Protein AF-A0AAV9NR42-F1 (afdb_monomer)

Mean predicted aligned error: 20.94 Å

Organism: NCBI:txid1690606

Foldseek 3Di:
DDDDDPPPDDPPDPPPPPPVPPPPPPDPPPPPPPPPPPPPPCVVVVVVVVVVVVVVVVCVVPPPDDDPVVVVVVVVCCVVPNCPPPDDDPVPDPDPDPVSVCVVVVD

pLDDT: mean 70.02, std 12.16, range [45.97, 93.12]

Radius of gyration: 51.09 Å; Cα contacts (8 Å, |Δi|>4): 9; chains: 1; bounding box: 81×101×123 Å

Secondary structure (DSSP, 8-state):
------------------------------------------HHHHHHHHHHHHHHHHHHHH--PPPHHHHHHHHHHHHHH-STTS---GGG-S--SHHHHHHHHT-

Structure (mmCIF, N/CA/C/O backbone):
data_AF-A0AAV9NR42-F1
#
_entry.id   AF-A0AAV9NR42-F1
#
loop_
_atom_site.group_PDB
_atom_site.id
_atom_site.type_symbol
_atom_site.label_atom_id
_atom_site.label_alt_id
_atom_site.label_comp_id
_atom_site.label_asym_id
_atom_site.label_entity_id
_atom_site.label_seq_id
_atom_site.pdbx_PDB_ins_code
_atom_site.Cartn_x
_atom_site.Cartn_y
_atom_site.Cartn_z
_atom_site.occupancy
_atom_site.B_iso_or_equiv
_atom_site.auth_seq_id
_atom_site.auth_comp_id
_atom_site.auth_asym_id
_atom_site.auth_atom_id
_atom_site.pdbx_PDB_model_num
ATOM 1 N N . MET A 1 1 ? 57.511 82.900 -83.033 1.00 45.97 1 MET A N 1
ATOM 2 C CA . MET A 1 1 ? 58.010 81.548 -82.711 1.00 45.97 1 MET A CA 1
ATOM 3 C C . MET A 1 1 ? 57.316 81.072 -81.444 1.00 45.97 1 MET A C 1
ATOM 5 O O . MET A 1 1 ? 57.330 81.786 -80.457 1.00 45.97 1 MET A O 1
ATOM 9 N N . GLN A 1 2 ? 56.615 79.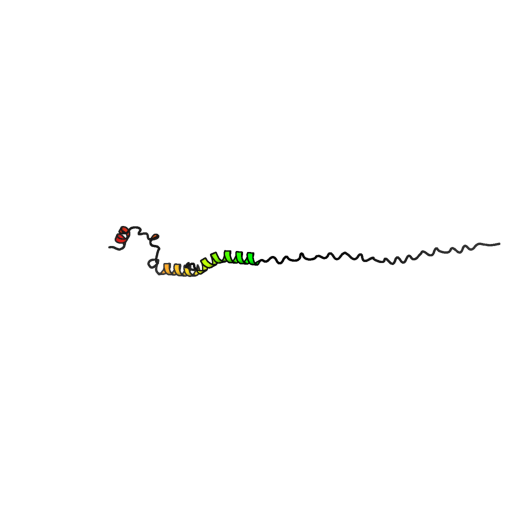947 -81.585 1.00 51.38 2 GLN A N 1
ATOM 10 C CA . GLN A 1 2 ? 55.898 79.097 -80.623 1.00 51.38 2 GLN A CA 1
ATOM 11 C C . GLN A 1 2 ? 55.868 79.533 -79.141 1.00 51.3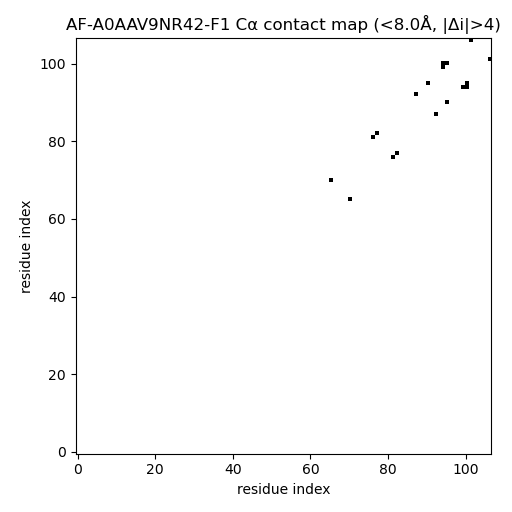8 2 GLN A C 1
ATOM 13 O O . GLN A 1 2 ? 56.856 79.389 -78.429 1.00 51.38 2 GLN A O 1
ATOM 18 N N . SER A 1 3 ? 54.694 79.960 -78.659 1.00 51.66 3 SER A N 1
ATOM 19 C CA . SER A 1 3 ? 54.366 79.989 -77.230 1.00 51.66 3 SER A CA 1
ATOM 20 C C . SER A 1 3 ? 53.394 78.855 -76.897 1.00 51.66 3 SER A C 1
ATOM 22 O O . SER A 1 3 ? 52.357 78.641 -77.524 1.00 51.66 3 SER A O 1
ATOM 24 N N . THR A 1 4 ? 53.824 78.064 -75.930 1.00 58.16 4 THR A N 1
ATOM 25 C CA . THR A 1 4 ? 53.315 76.766 -75.511 1.00 58.16 4 THR A CA 1
ATOM 26 C C . THR A 1 4 ? 52.153 76.927 -74.534 1.00 58.16 4 THR A C 1
ATOM 28 O O . THR A 1 4 ? 52.349 77.164 -73.344 1.00 58.16 4 THR A O 1
ATOM 31 N N . LEU A 1 5 ? 50.916 76.748 -75.003 1.00 61.56 5 LEU A N 1
ATOM 32 C CA . LEU A 1 5 ? 49.777 76.572 -74.100 1.00 61.56 5 LEU A CA 1
ATOM 33 C C . LEU A 1 5 ? 49.692 75.108 -73.662 1.00 61.56 5 LEU A C 1
ATOM 35 O O . LEU A 1 5 ? 49.154 74.242 -74.351 1.00 61.56 5 LEU A O 1
ATOM 39 N N . TYR A 1 6 ? 50.253 74.856 -72.481 1.00 54.50 6 TYR A N 1
ATOM 40 C CA . TYR A 1 6 ? 50.109 73.631 -71.703 1.00 54.50 6 TYR A CA 1
ATOM 41 C C . TYR A 1 6 ? 48.625 73.330 -71.448 1.00 54.50 6 TYR A C 1
ATOM 43 O O . TYR A 1 6 ? 47.995 73.876 -70.541 1.00 54.50 6 TYR A O 1
ATOM 51 N N . ARG A 1 7 ? 48.052 72.413 -72.232 1.00 52.66 7 ARG A N 1
ATOM 52 C CA . ARG A 1 7 ? 46.731 71.838 -71.969 1.00 52.66 7 ARG A CA 1
ATOM 53 C C . ARG A 1 7 ? 46.879 70.788 -70.870 1.00 52.66 7 ARG A C 1
ATOM 55 O O . ARG A 1 7 ? 47.122 69.616 -71.137 1.00 52.66 7 ARG A O 1
ATOM 62 N N . ARG A 1 8 ? 46.789 71.235 -69.618 1.00 53.06 8 ARG A N 1
ATOM 63 C CA . ARG A 1 8 ? 46.830 70.388 -68.420 1.00 53.06 8 ARG A CA 1
ATOM 64 C C . ARG A 1 8 ? 45.611 69.455 -68.437 1.00 53.06 8 ARG A C 1
ATOM 66 O O . ARG A 1 8 ? 44.516 69.834 -68.033 1.00 53.06 8 ARG A O 1
ATOM 73 N N . ALA A 1 9 ? 45.782 68.253 -68.980 1.00 58.34 9 ALA A N 1
ATOM 74 C CA . ALA A 1 9 ? 44.790 67.195 -68.893 1.00 58.34 9 ALA A CA 1
ATOM 75 C C . ALA A 1 9 ? 44.696 66.756 -67.426 1.00 58.34 9 ALA A C 1
ATOM 77 O O . ALA A 1 9 ? 45.665 66.252 -66.860 1.00 58.34 9 ALA A O 1
ATOM 78 N N . LEU A 1 10 ? 43.549 66.995 -66.789 1.00 60.16 10 LEU A N 1
ATOM 79 C CA . LEU A 1 10 ? 43.268 66.450 -65.464 1.00 60.16 10 LEU A CA 1
ATOM 80 C C . LEU A 1 10 ? 43.315 64.916 -65.551 1.00 60.16 10 LEU A C 1
ATOM 82 O O . LEU A 1 10 ? 42.710 64.356 -66.473 1.00 60.16 10 LEU A O 1
ATOM 86 N N . PRO A 1 11 ? 43.992 64.215 -64.625 1.00 57.31 11 PRO A N 1
ATOM 87 C CA . PRO A 1 11 ? 43.926 62.766 -64.597 1.00 57.31 11 PRO A CA 1
ATOM 88 C C . PRO A 1 11 ? 42.482 62.362 -64.293 1.00 57.31 11 PRO A C 1
ATOM 90 O O . PRO A 1 11 ? 41.939 62.661 -63.228 1.00 57.31 11 PRO A O 1
ATOM 93 N N . ARG A 1 12 ? 41.837 61.698 -65.258 1.00 58.09 12 ARG A N 1
ATOM 94 C CA . ARG A 1 12 ? 40.578 60.990 -65.026 1.00 58.09 12 ARG A CA 1
ATOM 95 C C . ARG A 1 12 ? 40.859 59.918 -63.980 1.00 58.09 12 ARG A C 1
ATOM 97 O O . ARG A 1 12 ? 41.490 58.910 -64.285 1.00 58.09 12 ARG A O 1
ATOM 104 N N . LEU A 1 13 ? 40.414 60.156 -62.751 1.00 60.38 13 LEU A N 1
ATOM 105 C CA . LEU A 1 13 ? 40.415 59.140 -61.708 1.00 60.38 13 LEU A CA 1
ATOM 106 C C . LEU A 1 13 ? 39.613 57.934 -62.221 1.00 60.38 13 LEU A C 1
ATOM 108 O O . LEU A 1 13 ? 38.488 58.126 -62.702 1.00 60.38 13 LEU A O 1
ATOM 112 N N . PRO A 1 14 ? 40.145 56.703 -62.152 1.00 54.75 14 PRO A N 1
ATOM 113 C CA . PRO A 1 14 ? 39.341 55.535 -62.449 1.00 54.75 14 PRO A CA 1
ATOM 114 C C . PRO A 1 14 ? 38.233 55.472 -61.400 1.00 54.75 14 PRO A C 1
ATOM 116 O O . PRO A 1 14 ? 38.484 55.312 -60.205 1.00 54.75 14 PRO A O 1
ATOM 119 N N . ARG A 1 15 ? 36.985 55.622 -61.849 1.00 54.03 15 ARG A N 1
ATOM 120 C CA . ARG A 1 15 ? 35.809 55.317 -61.040 1.00 54.03 15 ARG A CA 1
ATOM 12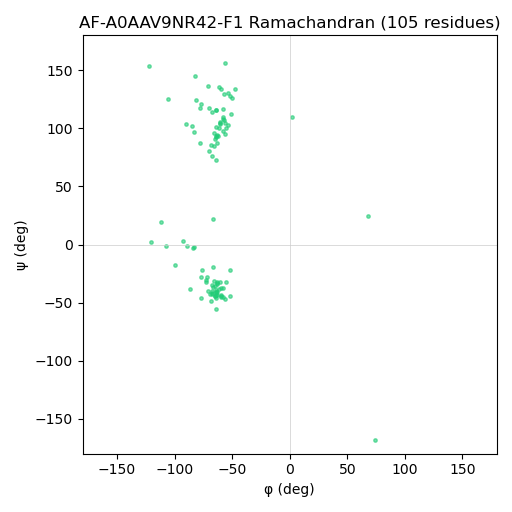1 C C . ARG A 1 15 ? 35.805 53.804 -60.865 1.00 54.03 15 ARG A C 1
ATOM 123 O O . ARG A 1 15 ? 35.231 53.083 -61.674 1.00 54.03 15 ARG A O 1
ATOM 130 N N . ALA A 1 16 ? 36.522 53.323 -59.855 1.00 51.41 16 ALA A N 1
ATOM 131 C CA . ALA A 1 16 ? 36.440 51.945 -59.422 1.00 51.41 16 ALA A CA 1
ATOM 132 C C . ALA A 1 16 ? 35.007 51.728 -58.930 1.00 51.41 16 ALA A C 1
ATOM 134 O O . ALA A 1 16 ? 34.663 52.049 -57.796 1.00 51.41 16 ALA A O 1
ATOM 135 N N . SER A 1 17 ? 34.138 51.231 -59.808 1.00 53.69 17 SER A N 1
ATOM 136 C CA . SER A 1 17 ? 32.914 50.574 -59.384 1.00 53.69 17 SER A CA 1
ATOM 137 C C . SER A 1 17 ? 33.339 49.249 -58.764 1.00 53.69 17 SER A C 1
ATOM 139 O O . SER A 1 17 ? 33.323 48.201 -59.410 1.00 53.69 17 SER A O 1
ATOM 141 N N . THR A 1 18 ? 33.780 49.287 -57.513 1.00 56.81 18 THR A N 1
ATOM 142 C CA . THR A 1 18 ? 33.823 48.100 -56.673 1.00 56.81 18 THR A CA 1
ATOM 143 C C . THR A 1 18 ? 32.374 47.686 -56.451 1.00 56.81 18 THR A C 1
ATOM 145 O O . THR A 1 18 ? 31.720 48.064 -55.486 1.00 56.81 18 THR A O 1
ATOM 148 N N . SER A 1 19 ? 31.837 46.925 -57.408 1.00 49.88 19 SER A N 1
ATOM 149 C CA . SER A 1 19 ? 30.717 46.040 -57.140 1.00 49.88 19 SER A CA 1
ATOM 150 C C . SER A 1 19 ? 31.252 45.024 -56.146 1.00 49.88 19 SER A C 1
ATOM 152 O O . SER A 1 19 ? 31.899 44.041 -56.510 1.00 49.88 19 SER A O 1
ATOM 154 N N . THR A 1 20 ? 31.066 45.322 -54.865 1.00 53.38 20 THR A N 1
ATOM 155 C CA . THR A 1 20 ? 31.274 44.374 -53.785 1.00 53.38 20 THR A CA 1
ATOM 156 C C . THR A 1 20 ? 30.266 43.258 -54.015 1.00 53.38 20 THR A C 1
ATOM 158 O O . THR A 1 20 ? 29.137 43.306 -53.533 1.00 53.38 20 THR A O 1
ATOM 161 N N . ARG A 1 21 ? 30.641 42.252 -54.812 1.00 56.38 21 ARG A N 1
ATOM 162 C CA . ARG A 1 21 ? 29.965 40.961 -54.788 1.00 56.38 21 ARG A CA 1
ATOM 163 C C . ARG A 1 21 ? 30.192 40.417 -53.389 1.00 56.38 21 ARG A C 1
ATOM 165 O O . ARG A 1 21 ? 31.219 39.804 -53.112 1.00 56.38 21 ARG A O 1
ATOM 172 N N . VAL A 1 22 ? 29.234 40.679 -52.508 1.00 56.22 22 VAL A N 1
ATOM 173 C CA . VAL A 1 22 ? 29.080 39.945 -51.262 1.00 56.22 22 VAL A CA 1
ATOM 174 C C . VAL A 1 22 ? 28.904 38.493 -51.688 1.00 56.22 22 VAL A C 1
ATOM 176 O O . VAL A 1 22 ? 27.832 38.080 -52.127 1.00 56.22 22 VAL A O 1
ATOM 179 N N . ARG A 1 23 ? 29.993 37.719 -51.647 1.00 53.91 23 ARG A N 1
ATOM 180 C CA . ARG A 1 23 ? 29.883 36.268 -51.584 1.00 53.91 23 ARG A CA 1
ATOM 181 C C . ARG A 1 23 ? 29.136 36.013 -50.288 1.00 53.91 23 ARG A C 1
ATOM 183 O O . ARG A 1 23 ? 29.725 36.105 -49.217 1.00 53.91 23 ARG A O 1
ATOM 190 N N . LEU A 1 24 ? 27.837 35.754 -50.402 1.00 58.97 24 LEU A N 1
ATOM 191 C CA . LEU A 1 24 ? 27.087 35.063 -49.370 1.00 58.97 24 LEU A CA 1
ATOM 192 C C . LEU A 1 24 ? 27.829 33.744 -49.173 1.00 58.97 24 LEU A C 1
ATOM 194 O O . LEU A 1 24 ? 27.681 32.808 -49.958 1.00 58.97 24 LEU A O 1
ATOM 198 N N . THR A 1 25 ? 28.724 33.712 -48.191 1.00 59.31 25 THR A N 1
ATOM 199 C CA . THR A 1 25 ? 29.224 32.466 -47.649 1.00 59.31 25 THR A CA 1
ATOM 200 C C . THR A 1 25 ? 27.981 31.782 -47.122 1.00 59.31 25 THR A C 1
ATOM 202 O O . THR A 1 25 ? 27.381 32.207 -46.138 1.00 59.31 25 THR A O 1
ATOM 205 N N . THR A 1 26 ? 27.513 30.788 -47.868 1.00 60.25 26 THR A N 1
ATOM 206 C CA . THR A 1 26 ? 26.478 29.877 -47.412 1.00 60.25 26 THR A CA 1
ATOM 207 C C . THR A 1 26 ? 26.981 29.320 -46.094 1.00 60.25 26 THR A C 1
ATOM 209 O O . THR A 1 26 ? 27.904 28.503 -46.072 1.00 60.25 26 THR A O 1
ATOM 212 N N . THR A 1 27 ? 26.448 29.832 -44.990 1.00 63.59 27 THR A N 1
ATOM 213 C CA . THR A 1 27 ? 26.655 29.237 -43.682 1.00 63.59 27 THR A CA 1
ATOM 214 C C . THR A 1 27 ? 26.286 27.766 -43.831 1.00 63.59 27 THR A C 1
ATOM 216 O O . THR A 1 27 ? 25.218 27.470 -44.383 1.00 63.59 27 THR A O 1
ATOM 219 N N . PRO A 1 28 ? 27.157 26.820 -43.440 1.00 60.31 28 PRO A N 1
ATOM 220 C CA . PRO A 1 28 ? 26.754 25.429 -43.452 1.00 60.31 28 PRO A CA 1
ATOM 221 C C . PRO A 1 28 ? 25.524 25.354 -42.552 1.00 60.31 28 PRO A C 1
ATOM 223 O O . PRO A 1 28 ? 25.599 25.694 -41.368 1.00 60.31 28 PRO A O 1
ATOM 226 N N . LYS A 1 29 ? 24.369 24.989 -43.122 1.00 57.09 29 LYS A N 1
ATOM 227 C CA . LYS A 1 29 ? 23.206 24.620 -42.322 1.00 57.09 29 LYS A CA 1
ATOM 228 C C . LYS A 1 29 ? 23.694 23.500 -41.423 1.00 57.09 29 LYS A C 1
ATOM 230 O O . LYS A 1 29 ? 23.949 22.389 -41.880 1.00 57.09 29 LYS A O 1
ATOM 235 N N . ARG A 1 30 ? 23.911 23.828 -40.153 1.00 57.94 30 ARG A N 1
ATOM 236 C CA . ARG A 1 30 ? 24.195 22.845 -39.127 1.00 57.94 30 ARG A CA 1
ATOM 237 C C . ARG A 1 30 ? 22.924 22.019 -39.053 1.00 57.94 30 ARG A C 1
ATOM 239 O O . ARG A 1 30 ? 21.910 22.487 -38.542 1.00 57.94 30 ARG A O 1
ATOM 246 N N . ASN A 1 31 ? 22.953 20.849 -39.679 1.00 61.09 31 ASN A N 1
ATOM 247 C CA . ASN A 1 31 ? 21.912 19.860 -39.513 1.00 61.09 31 ASN A CA 1
ATOM 248 C C . ASN A 1 31 ? 21.996 19.446 -38.047 1.00 61.09 31 ASN A C 1
ATOM 250 O O . ASN A 1 31 ? 22.766 18.560 -37.685 1.00 61.09 31 ASN A O 1
ATOM 254 N N . TYR A 1 32 ? 21.245 20.131 -37.188 1.00 59.34 32 TYR A N 1
ATOM 255 C CA . TYR A 1 32 ? 20.820 19.556 -35.928 1.00 59.34 32 TYR A CA 1
ATOM 256 C C . TYR A 1 32 ? 19.852 18.441 -36.315 1.00 59.34 32 TYR A C 1
ATOM 258 O O . TYR A 1 32 ? 18.638 18.612 -36.278 1.00 59.34 32 TYR A O 1
ATOM 266 N N . ALA A 1 33 ? 20.393 17.319 -36.795 1.00 65.19 33 ALA A N 1
ATOM 267 C CA . ALA A 1 33 ? 19.674 16.074 -36.677 1.00 65.19 33 ALA A CA 1
ATOM 268 C C . ALA A 1 33 ? 19.439 15.944 -35.173 1.00 65.19 33 ALA A C 1
ATOM 270 O O . ALA A 1 33 ? 20.397 15.789 -34.411 1.00 65.19 33 ALA A O 1
ATOM 271 N N . ALA A 1 34 ? 18.191 16.141 -34.741 1.00 64.75 34 ALA A N 1
ATOM 272 C CA . ALA A 1 34 ? 17.794 15.694 -33.421 1.00 64.75 34 ALA A CA 1
ATOM 273 C C . ALA A 1 34 ? 18.302 14.250 -33.305 1.00 64.75 34 ALA A C 1
ATOM 275 O O . ALA A 1 34 ? 18.172 13.511 -34.294 1.00 64.75 34 ALA A O 1
ATOM 276 N N . PRO A 1 35 ? 18.955 13.865 -32.192 1.00 63.09 35 PRO A N 1
ATOM 277 C CA . PRO A 1 35 ? 19.315 12.468 -32.015 1.00 63.09 35 PRO A CA 1
ATOM 278 C C . PRO A 1 35 ? 18.041 11.676 -32.286 1.00 63.09 35 PRO A C 1
ATOM 280 O O . PRO A 1 35 ? 16.989 12.039 -31.757 1.00 63.09 35 PRO A O 1
ATOM 283 N N . ALA A 1 36 ? 18.108 10.704 -33.200 1.00 63.56 36 ALA A N 1
ATOM 284 C CA . ALA A 1 36 ? 16.985 9.813 -33.429 1.00 63.56 36 ALA A CA 1
ATOM 285 C C . ALA A 1 36 ? 16.597 9.301 -32.045 1.00 63.56 36 ALA A C 1
ATOM 287 O O . ALA A 1 36 ? 17.430 8.673 -31.392 1.00 63.56 36 ALA A O 1
ATOM 288 N N . GLU A 1 37 ? 15.422 9.695 -31.545 1.00 64.62 37 GLU A N 1
ATOM 289 C CA . GLU A 1 37 ? 14.974 9.218 -30.248 1.00 64.62 37 GLU A CA 1
ATOM 290 C C . GLU A 1 37 ? 14.948 7.702 -30.376 1.00 64.62 37 GLU A C 1
ATOM 292 O O . GLU A 1 37 ? 14.164 7.144 -31.148 1.00 64.62 37 GLU A O 1
ATOM 297 N N . GLU A 1 38 ? 15.876 7.033 -29.694 1.00 65.44 38 GLU A N 1
ATOM 298 C CA . GLU A 1 38 ? 15.798 5.598 -29.540 1.00 65.44 38 GLU A CA 1
ATOM 299 C C . GLU A 1 38 ? 14.450 5.354 -28.873 1.00 65.44 38 GLU A C 1
ATOM 301 O O . GLU A 1 38 ? 14.250 5.700 -27.703 1.00 65.44 38 GLU A O 1
ATOM 306 N N . PHE A 1 39 ? 13.507 4.804 -29.644 1.00 62.53 39 PHE A N 1
ATOM 307 C CA . PHE A 1 39 ? 12.245 4.270 -29.155 1.00 62.53 39 PHE A CA 1
ATOM 308 C C . PHE A 1 39 ? 12.573 3.081 -28.250 1.00 62.53 39 PHE A C 1
ATOM 310 O O . PHE A 1 39 ? 12.435 1.911 -28.600 1.00 62.53 39 PHE A O 1
ATOM 317 N N . THR A 1 40 ? 13.086 3.400 -27.070 1.00 71.25 40 THR A N 1
ATOM 318 C CA . THR A 1 40 ? 13.394 2.463 -26.013 1.00 71.25 40 THR A CA 1
ATOM 319 C C . THR A 1 40 ? 12.062 1.974 -25.489 1.00 71.25 40 THR A C 1
ATOM 321 O O . THR A 1 40 ? 11.220 2.744 -25.024 1.00 71.25 40 THR A O 1
ATOM 324 N N . ASN A 1 41 ? 11.833 0.673 -25.630 1.00 82.38 41 ASN A N 1
ATOM 325 C CA . ASN A 1 41 ? 10.624 0.039 -25.151 1.00 82.38 41 ASN A CA 1
ATOM 326 C C . ASN A 1 41 ? 10.522 0.227 -23.625 1.00 82.38 41 ASN A C 1
ATOM 328 O O . ASN A 1 41 ? 11.238 -0.425 -22.868 1.00 82.38 41 ASN A O 1
ATOM 332 N N . ARG A 1 42 ? 9.639 1.126 -23.171 1.00 83.94 42 ARG A N 1
ATOM 333 C CA . ARG A 1 42 ? 9.415 1.420 -21.742 1.00 83.94 42 ARG A CA 1
ATOM 334 C C . ARG A 1 42 ? 8.438 0.454 -21.070 1.00 83.94 42 ARG A C 1
ATOM 336 O O . ARG A 1 42 ? 8.234 0.564 -19.862 1.00 83.94 42 ARG A O 1
ATOM 343 N N . TRP A 1 43 ? 7.857 -0.494 -21.812 1.00 90.19 43 TRP A N 1
ATOM 344 C CA . TRP A 1 43 ? 6.932 -1.491 -21.264 1.00 90.19 43 TRP A CA 1
ATOM 345 C C . TRP A 1 43 ? 7.487 -2.236 -20.044 1.00 90.19 43 TRP A C 1
ATOM 347 O O . TRP A 1 43 ? 6.758 -2.327 -19.057 1.00 90.19 43 TRP A O 1
ATOM 357 N N . PRO A 1 44 ? 8.755 -2.696 -20.022 1.00 90.00 44 PRO A N 1
ATOM 358 C CA . PRO A 1 44 ? 9.304 -3.366 -18.845 1.00 90.00 44 PRO A CA 1
ATOM 359 C C . PRO A 1 44 ? 9.281 -2.477 -17.595 1.00 90.00 44 PRO A C 1
ATOM 361 O O . PRO A 1 44 ? 8.980 -2.947 -16.502 1.00 90.00 44 PRO A O 1
ATOM 364 N N . LEU A 1 45 ? 9.536 -1.176 -17.764 1.00 89.38 45 LEU A N 1
ATOM 365 C CA . LEU A 1 45 ? 9.555 -0.200 -16.676 1.00 89.38 45 LEU A CA 1
ATOM 366 C C . LEU A 1 45 ? 8.141 0.081 -16.146 1.00 89.38 45 LEU A C 1
ATOM 368 O O . LEU A 1 45 ? 7.940 0.169 -14.937 1.00 89.38 45 LEU A O 1
ATOM 372 N N . MET A 1 46 ? 7.150 0.164 -17.040 1.00 88.50 46 MET A N 1
ATOM 373 C CA . MET A 1 46 ? 5.746 0.321 -16.648 1.00 88.50 46 MET A CA 1
ATOM 374 C C . MET A 1 46 ? 5.205 -0.923 -15.935 1.00 88.50 46 MET A C 1
ATOM 376 O O . MET A 1 46 ? 4.532 -0.794 -14.916 1.00 88.50 46 MET A O 1
ATOM 380 N N . VAL A 1 47 ? 5.534 -2.123 -16.425 1.00 93.00 47 VAL A N 1
ATOM 381 C CA . VAL A 1 47 ? 5.132 -3.392 -15.795 1.00 93.00 47 VAL A CA 1
ATOM 382 C C . VAL A 1 47 ? 5.765 -3.534 -14.410 1.00 93.00 47 VAL A C 1
ATOM 384 O O . VAL A 1 47 ? 5.073 -3.888 -13.457 1.00 93.00 47 VAL A O 1
ATOM 387 N N . ALA A 1 48 ? 7.049 -3.193 -14.269 1.00 91.31 48 ALA A N 1
ATOM 388 C CA . ALA A 1 48 ? 7.715 -3.176 -12.970 1.00 91.31 48 ALA A CA 1
ATOM 389 C C . ALA A 1 48 ? 7.035 -2.196 -11.998 1.00 91.31 48 ALA A C 1
ATOM 391 O O . ALA A 1 48 ? 6.761 -2.554 -10.854 1.00 91.31 48 ALA A O 1
ATOM 392 N N . GLY A 1 49 ? 6.692 -0.990 -12.465 1.00 92.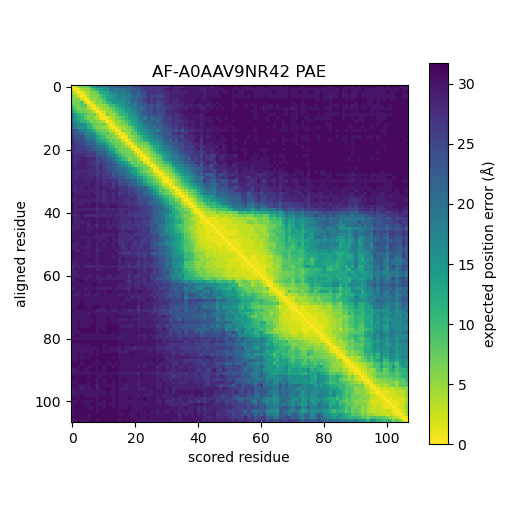12 49 GLY A N 1
ATOM 393 C CA . GLY A 1 49 ? 5.945 -0.014 -11.670 1.00 92.12 49 GLY A CA 1
ATOM 394 C C . GLY A 1 49 ? 4.574 -0.531 -11.221 1.00 92.12 49 GLY A C 1
ATOM 395 O O . GLY A 1 49 ? 4.217 -0.387 -10.053 1.00 92.12 49 GLY A O 1
ATOM 396 N N . ALA A 1 50 ? 3.833 -1.190 -12.115 1.00 90.88 50 ALA A N 1
ATOM 397 C CA . ALA A 1 50 ? 2.522 -1.761 -11.807 1.00 90.88 50 ALA A CA 1
ATOM 398 C C . ALA A 1 50 ? 2.593 -2.871 -10.742 1.00 90.88 50 ALA A C 1
ATOM 400 O O . ALA A 1 50 ? 1.764 -2.896 -9.833 1.00 90.88 50 ALA A O 1
ATOM 401 N N . LEU A 1 51 ? 3.606 -3.743 -10.805 1.00 92.62 51 LEU A N 1
ATOM 402 C CA . LEU A 1 51 ? 3.825 -4.803 -9.811 1.00 92.62 51 LEU A CA 1
ATOM 403 C C . LEU A 1 51 ? 4.191 -4.253 -8.427 1.00 92.62 51 LEU A C 1
ATOM 405 O O . LEU A 1 51 ? 3.759 -4.786 -7.408 1.00 92.62 51 LEU A O 1
ATOM 409 N N . VAL A 1 52 ? 4.967 -3.170 -8.363 1.00 93.12 52 VAL A N 1
ATOM 410 C CA . VAL A 1 52 ? 5.284 -2.524 -7.080 1.00 93.12 52 VAL A CA 1
ATOM 411 C C . VAL A 1 52 ? 4.032 -1.890 -6.473 1.00 93.12 52 VAL A C 1
ATOM 413 O O . VAL A 1 52 ? 3.808 -1.991 -5.267 1.00 93.12 52 VAL A O 1
ATOM 416 N N . PHE A 1 53 ? 3.184 -1.274 -7.298 1.00 92.69 53 PHE A N 1
ATOM 417 C CA . PHE A 1 53 ? 1.970 -0.608 -6.825 1.00 92.69 53 PHE A CA 1
ATOM 418 C C . PHE A 1 53 ? 0.841 -1.579 -6.454 1.00 92.69 53 PHE A C 1
ATOM 420 O O . PHE A 1 53 ? -0.023 -1.233 -5.648 1.00 92.69 53 PHE A O 1
ATOM 427 N N . SER A 1 54 ? 0.844 -2.807 -6.981 1.00 89.94 54 SER A N 1
ATOM 428 C CA . SER A 1 54 ? -0.213 -3.779 -6.685 1.00 89.94 54 SER A CA 1
ATOM 429 C C . SER A 1 54 ? -0.223 -4.224 -5.223 1.00 89.94 54 SER A C 1
ATOM 431 O O . SER A 1 54 ? -1.292 -4.494 -4.686 1.00 89.94 54 SER A O 1
ATOM 433 N N . VAL A 1 55 ? 0.933 -4.269 -4.551 1.00 87.75 55 VAL A N 1
ATOM 434 C CA . VAL A 1 55 ? 1.042 -4.705 -3.146 1.00 87.75 55 VAL A CA 1
ATOM 435 C C . VAL A 1 55 ? 0.303 -3.768 -2.173 1.00 87.75 55 VAL A C 1
ATOM 437 O O . VAL A 1 55 ? -0.576 -4.248 -1.452 1.00 87.75 55 VAL A O 1
ATOM 440 N N . PRO A 1 56 ? 0.581 -2.448 -2.129 1.00 86.69 56 PRO A N 1
ATOM 441 C CA . PRO A 1 56 ? -0.154 -1.546 -1.245 1.00 86.69 56 PRO A CA 1
ATOM 442 C C . PRO A 1 56 ? -1.634 -1.432 -1.630 1.00 86.69 56 PRO A C 1
ATOM 444 O O . PRO A 1 56 ? -2.478 -1.361 -0.742 1.00 86.69 56 PRO A O 1
ATOM 447 N N . VAL A 1 57 ? -1.974 -1.471 -2.924 1.00 88.0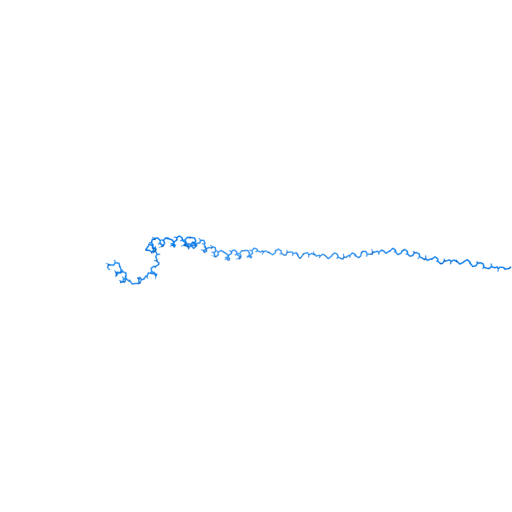0 57 VAL A N 1
ATOM 448 C CA . VAL A 1 57 ? -3.375 -1.433 -3.381 1.00 88.00 57 VAL A CA 1
ATOM 449 C C . VAL A 1 57 ? -4.139 -2.673 -2.924 1.00 88.00 57 VAL A C 1
ATOM 451 O O . VAL A 1 57 ? -5.241 -2.542 -2.395 1.00 88.00 57 VAL A O 1
ATOM 454 N N . TYR A 1 58 ? -3.544 -3.862 -3.055 1.00 88.44 58 TYR A N 1
ATOM 455 C CA . TYR A 1 58 ? -4.131 -5.102 -2.554 1.00 88.44 58 TYR A CA 1
ATOM 456 C C . TYR A 1 58 ? -4.430 -4.999 -1.059 1.00 88.44 58 TYR A C 1
ATOM 458 O O . TYR A 1 58 ? -5.542 -5.313 -0.637 1.00 88.44 58 TYR A O 1
ATOM 466 N N . TYR A 1 59 ? -3.470 -4.494 -0.279 1.00 84.62 59 TYR A N 1
ATOM 467 C CA . TYR A 1 59 ? -3.648 -4.308 1.155 1.00 84.62 59 TYR A CA 1
ATOM 468 C C . TYR A 1 59 ? -4.755 -3.300 1.477 1.00 84.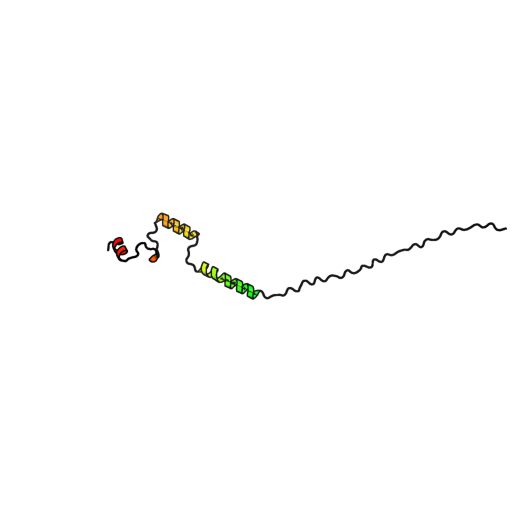62 59 TYR A C 1
ATOM 470 O O . TYR A 1 59 ? -5.571 -3.566 2.345 1.00 84.62 59 TYR A O 1
ATOM 478 N N . ILE A 1 60 ? -4.832 -2.168 0.775 1.00 82.75 60 ILE A N 1
ATOM 479 C CA . ILE A 1 60 ? -5.884 -1.167 1.011 1.00 82.75 60 ILE A CA 1
ATOM 480 C C . ILE A 1 60 ? -7.273 -1.729 0.680 1.00 82.75 60 ILE A C 1
ATOM 482 O O . ILE A 1 60 ? -8.212 -1.477 1.427 1.00 82.75 60 ILE A O 1
ATOM 486 N N . MET A 1 61 ? -7.413 -2.496 -0.406 1.00 82.81 61 MET A N 1
ATOM 487 C CA . MET A 1 61 ? -8.712 -3.044 -0.817 1.00 82.81 61 MET A CA 1
ATOM 488 C C . MET A 1 61 ? -9.166 -4.256 0.007 1.00 82.81 61 MET A C 1
ATOM 490 O O . MET A 1 61 ? -10.366 -4.469 0.126 1.00 82.81 61 MET A O 1
ATOM 494 N N . HIS A 1 62 ? -8.237 -5.043 0.559 1.00 82.75 62 HIS A N 1
ATOM 495 C CA . HIS A 1 62 ? -8.551 -6.262 1.325 1.00 82.75 62 HIS A CA 1
ATOM 496 C C . HIS A 1 62 ? -8.333 -6.116 2.834 1.00 82.75 62 HIS A C 1
ATOM 498 O O . HIS A 1 62 ? -8.545 -7.067 3.582 1.00 82.75 62 HIS A O 1
ATOM 504 N N . SER A 1 63 ? -7.866 -4.964 3.312 1.00 75.88 63 SER A N 1
ATOM 505 C CA . SER A 1 63 ? -7.778 -4.723 4.745 1.00 75.88 63 SER A CA 1
ATOM 506 C C . SER A 1 63 ? -9.169 -4.389 5.272 1.00 75.88 63 SER A C 1
ATOM 508 O O . SER A 1 63 ? -9.686 -3.316 4.985 1.00 75.88 63 SER A O 1
ATOM 510 N N . ASP A 1 64 ? -9.697 -5.221 6.170 1.00 69.56 64 ASP A N 1
ATOM 511 C CA . ASP A 1 64 ? -10.917 -4.963 6.963 1.00 69.56 64 ASP A CA 1
ATOM 512 C C . ASP A 1 64 ? -10.755 -3.803 7.973 1.00 69.56 64 ASP A C 1
ATOM 514 O O . ASP A 1 64 ? -11.433 -3.724 8.999 1.00 69.56 64 ASP A O 1
ATOM 518 N N . LYS A 1 65 ? -9.795 -2.900 7.742 1.00 72.75 65 LYS A N 1
ATOM 519 C CA . LYS A 1 65 ? -9.528 -1.788 8.649 1.00 72.75 65 LYS A CA 1
ATOM 520 C C . LYS A 1 65 ? -10.534 -0.682 8.351 1.00 72.75 65 LYS A C 1
ATOM 522 O O . LYS A 1 65 ? -10.552 -0.196 7.221 1.00 72.75 65 LYS A O 1
ATOM 527 N N . PRO A 1 66 ? -11.305 -0.229 9.356 1.00 69.81 66 PRO A N 1
ATOM 528 C CA . PRO A 1 66 ? -12.239 0.860 9.158 1.00 69.81 66 PRO A CA 1
ATOM 529 C C . PRO A 1 66 ? -11.477 2.113 8.742 1.00 69.81 66 PRO A C 1
ATOM 531 O O . PRO A 1 66 ? -10.441 2.472 9.326 1.00 69.81 66 PRO A O 1
ATOM 534 N N . SER A 1 67 ? -12.022 2.781 7.736 1.00 73.00 67 SER A N 1
ATOM 535 C CA . SER A 1 67 ? -11.556 4.082 7.274 1.00 73.00 67 SER A CA 1
ATOM 536 C C . SER A 1 67 ? -11.555 5.094 8.430 1.00 73.00 67 SER A C 1
ATOM 538 O O . SER A 1 67 ? -12.288 4.956 9.412 1.00 73.00 67 SER A O 1
ATOM 540 N N . ALA A 1 68 ? -10.740 6.149 8.347 1.00 70.31 68 ALA A N 1
ATOM 541 C CA . ALA A 1 68 ? -10.664 7.160 9.410 1.00 70.31 68 ALA A CA 1
ATOM 542 C C . ALA A 1 68 ? -12.038 7.790 9.741 1.00 70.31 68 ALA A C 1
ATOM 544 O O . ALA A 1 68 ? -12.315 8.108 10.899 1.00 70.31 68 ALA A O 1
ATOM 545 N N . SER A 1 69 ? -12.920 7.909 8.744 1.00 67.25 69 SER A N 1
ATOM 546 C CA . SER A 1 69 ? -14.316 8.334 8.901 1.00 67.25 69 SER A CA 1
ATOM 547 C C . SER A 1 69 ? -15.148 7.354 9.729 1.00 67.25 69 SER A C 1
ATOM 549 O O . SER A 1 69 ? -15.914 7.767 10.597 1.00 67.25 69 SER A O 1
ATOM 551 N N . GLU A 1 70 ? -14.967 6.052 9.527 1.00 67.31 70 GLU A N 1
ATOM 552 C CA . GLU A 1 70 ? -15.661 5.022 10.304 1.00 67.31 70 GLU A CA 1
ATOM 553 C C . GLU A 1 70 ? -15.106 4.926 11.724 1.00 67.31 70 GLU A C 1
ATOM 555 O O . GLU A 1 70 ? -15.859 4.681 12.662 1.00 67.31 70 GLU A O 1
ATOM 560 N N . GLN A 1 71 ? -13.820 5.217 11.929 1.00 74.19 71 GLN A N 1
ATOM 561 C CA . GLN A 1 71 ? -13.254 5.311 13.276 1.00 74.19 71 GLN A CA 1
ATOM 562 C C . GLN A 1 71 ? -13.875 6.440 14.103 1.00 74.19 71 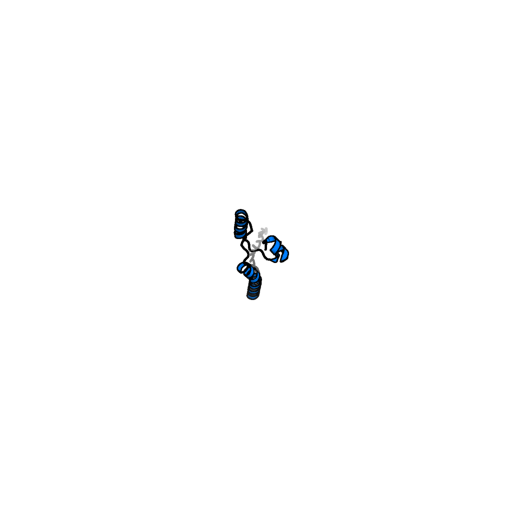GLN A C 1
ATOM 564 O O . GLN A 1 71 ? -14.008 6.293 15.318 1.00 74.19 71 GLN A O 1
ATOM 569 N N . ALA A 1 72 ? -14.273 7.554 13.480 1.00 77.88 72 ALA A N 1
ATOM 570 C CA . ALA A 1 72 ? -15.014 8.605 14.174 1.00 77.88 72 ALA A CA 1
ATOM 571 C C . ALA A 1 72 ? -16.391 8.097 14.632 1.00 77.88 72 ALA A C 1
ATOM 573 O O . ALA A 1 72 ? -16.748 8.279 15.796 1.00 77.88 72 ALA A O 1
ATOM 574 N N . ALA A 1 73 ? -17.104 7.368 13.767 1.00 77.69 73 ALA A N 1
ATOM 575 C CA . ALA A 1 73 ? -18.382 6.743 14.107 1.00 77.69 73 ALA A CA 1
ATOM 576 C C . ALA A 1 73 ? -18.238 5.663 15.198 1.00 77.69 73 ALA A C 1
ATOM 578 O O . ALA A 1 73 ? -19.062 5.586 16.109 1.00 77.69 73 ALA A O 1
ATOM 579 N N . ILE A 1 74 ? -17.165 4.865 15.164 1.00 73.19 74 ILE A N 1
ATOM 580 C CA . ILE A 1 74 ? -16.842 3.880 16.208 1.00 73.19 74 ILE A CA 1
ATOM 581 C C . ILE A 1 74 ? -16.558 4.590 17.538 1.00 73.19 74 ILE A C 1
ATOM 583 O O . ILE A 1 74 ? -17.110 4.208 18.567 1.00 73.19 74 ILE A O 1
ATOM 587 N N . LYS A 1 75 ? -15.760 5.666 17.541 1.00 79.56 75 LYS A N 1
ATOM 588 C CA . LYS A 1 75 ? -15.490 6.466 18.750 1.00 79.56 75 LYS A CA 1
ATOM 589 C C . LYS A 1 75 ? -16.757 7.099 19.321 1.00 79.56 75 LYS A C 1
ATOM 591 O O . LYS A 1 75 ? -16.913 7.146 20.540 1.00 79.56 75 LYS A O 1
ATOM 596 N N . GLU A 1 76 ? -17.662 7.568 18.467 1.00 79.62 76 GLU A N 1
ATOM 597 C CA . GLU A 1 76 ? -18.943 8.120 18.904 1.00 79.62 76 GLU A CA 1
ATOM 598 C C . GLU A 1 76 ? -19.849 7.039 19.512 1.00 79.62 76 GLU A C 1
ATOM 600 O O . GLU A 1 76 ? -20.415 7.251 20.586 1.00 79.62 76 GLU A O 1
ATOM 605 N N . LYS A 1 77 ? -19.921 5.852 18.892 1.00 77.44 77 LYS A N 1
ATOM 606 C CA . LYS A 1 77 ? -20.633 4.691 19.450 1.00 77.44 77 LYS A CA 1
ATOM 607 C C . LYS A 1 77 ? -20.060 4.267 20.805 1.00 77.44 77 LYS A C 1
ATOM 609 O O . LYS A 1 77 ? -20.834 4.120 21.747 1.00 77.44 77 LYS A O 1
ATOM 614 N N . ARG A 1 78 ? -18.728 4.188 20.945 1.00 80.12 78 ARG A N 1
ATOM 615 C CA . ARG A 1 78 ? -18.052 3.915 22.232 1.00 80.12 78 ARG A CA 1
ATOM 616 C C . ARG A 1 78 ? -18.403 4.935 23.309 1.00 80.12 78 ARG A C 1
ATOM 618 O O . ARG A 1 78 ? -18.535 4.584 24.474 1.00 80.12 78 ARG A O 1
ATOM 625 N N . ARG A 1 79 ? -18.554 6.206 22.928 1.00 77.44 79 ARG A N 1
ATOM 626 C CA . ARG A 1 79 ? -18.961 7.274 23.851 1.00 77.44 79 ARG A CA 1
ATOM 627 C C . ARG A 1 79 ? -20.396 7.113 24.351 1.00 77.44 79 ARG A C 1
ATOM 629 O O . ARG A 1 79 ? -20.666 7.485 25.485 1.00 77.44 79 ARG A O 1
ATOM 636 N N . LYS A 1 80 ? -21.300 6.612 23.505 1.00 81.50 80 LYS A N 1
ATOM 637 C CA . LYS A 1 80 ? -22.737 6.496 23.800 1.00 81.50 80 LYS A CA 1
ATOM 638 C C . LYS A 1 80 ? -23.106 5.198 24.517 1.00 81.50 80 LYS A C 1
ATOM 640 O O . LYS A 1 80 ? -23.956 5.226 25.396 1.00 81.50 80 LYS A O 1
ATOM 645 N N . HIS A 1 81 ? -22.476 4.087 24.145 1.00 75.25 81 HIS A N 1
ATOM 646 C CA . HIS A 1 81 ? -22.856 2.743 24.596 1.00 75.25 81 HIS A CA 1
ATOM 647 C C . HIS A 1 81 ? -21.734 2.005 25.345 1.00 75.25 81 HIS A C 1
ATOM 649 O O . HIS A 1 81 ? -21.916 0.864 25.752 1.00 75.25 81 HIS A O 1
ATOM 655 N N . GLY A 1 82 ? -20.577 2.643 25.554 1.00 72.94 82 GLY A N 1
ATOM 656 C CA . GLY A 1 82 ? -19.411 1.994 26.157 1.00 72.94 82 GLY A CA 1
ATOM 657 C C . GLY A 1 82 ? -18.715 1.019 25.200 1.00 72.94 82 GLY A C 1
ATOM 658 O O . GLY A 1 82 ? -18.956 1.022 23.995 1.00 72.94 82 GLY A O 1
ATOM 659 N N . THR A 1 83 ? -17.795 0.206 25.726 1.00 71.75 83 THR A N 1
ATOM 660 C CA . THR A 1 83 ? -17.039 -0.804 24.948 1.00 71.75 83 THR A CA 1
ATOM 661 C C . THR A 1 83 ? -17.410 -2.235 25.329 1.00 71.75 83 THR A C 1
ATOM 663 O O . THR A 1 83 ? -16.604 -3.141 25.130 1.00 71.75 83 THR A O 1
ATOM 666 N N . GLU A 1 84 ? -18.563 -2.433 25.965 1.00 68.44 84 GLU A N 1
ATOM 667 C CA . GLU A 1 84 ? -18.941 -3.728 26.545 1.00 68.44 84 GLU A CA 1
ATOM 668 C C . GLU A 1 84 ? -19.305 -4.764 25.471 1.00 68.44 84 GLU A C 1
ATOM 670 O O . GLU A 1 84 ? -18.955 -5.931 25.619 1.00 68.44 84 GLU A O 1
ATOM 675 N N . ASP A 1 85 ? -19.880 -4.316 24.350 1.00 63.78 85 ASP A N 1
ATOM 676 C CA . ASP A 1 85 ? -20.269 -5.165 23.212 1.00 63.78 85 ASP A CA 1
ATOM 677 C C . ASP A 1 85 ? -19.158 -5.350 22.160 1.00 63.78 85 ASP A C 1
ATOM 679 O O . ASP A 1 85 ? -19.345 -6.028 21.147 1.00 63.78 85 ASP A O 1
ATOM 683 N N . GLU A 1 86 ? -17.988 -4.735 22.350 1.00 67.50 86 GLU A N 1
ATOM 684 C CA . GLU A 1 86 ? -16.889 -4.888 21.400 1.00 67.50 86 GLU A CA 1
ATOM 685 C C . GLU A 1 86 ? -16.198 -6.238 21.594 1.00 67.50 86 GLU A C 1
ATOM 687 O O . GLU A 1 86 ? -15.640 -6.526 22.655 1.00 67.50 86 GLU A O 1
ATOM 692 N N . HIS A 1 87 ? -16.177 -7.054 20.537 1.00 64.38 87 HIS A N 1
ATOM 693 C CA . HIS A 1 87 ? -15.408 -8.292 20.514 1.00 64.38 87 HIS A CA 1
ATOM 694 C C . HIS A 1 87 ? -13.909 -7.963 20.577 1.00 64.38 87 HIS A C 1
ATOM 696 O O . HIS A 1 87 ? -13.286 -7.624 19.571 1.00 64.38 87 HIS A O 1
ATOM 702 N N . ARG A 1 88 ? -13.338 -8.000 21.785 1.00 65.88 88 ARG A N 1
ATOM 703 C CA . ARG A 1 88 ? -11.895 -7.865 22.002 1.00 65.88 88 ARG A CA 1
ATOM 704 C C . ARG A 1 88 ? -11.215 -9.206 21.782 1.00 65.88 88 ARG A C 1
ATOM 706 O O . ARG A 1 88 ? -11.767 -10.245 22.145 1.00 65.88 88 ARG A O 1
ATOM 713 N N . ASP A 1 89 ? -10.003 -9.164 21.234 1.00 70.19 89 ASP A N 1
ATOM 714 C CA . ASP A 1 89 ? -9.149 -10.345 21.167 1.00 70.19 89 ASP A CA 1
ATOM 715 C C . ASP A 1 89 ? -9.023 -10.930 22.589 1.00 70.19 89 ASP A C 1
ATOM 717 O O . ASP A 1 89 ? -8.733 -10.186 23.535 1.00 70.19 89 ASP A O 1
ATOM 721 N N . PRO A 1 90 ? -9.242 -12.242 22.782 1.00 68.56 90 PRO A N 1
ATOM 722 C CA . PRO A 1 90 ? -9.030 -12.905 24.065 1.00 68.56 90 PRO A CA 1
ATOM 723 C C . PRO A 1 90 ? -7.647 -12.648 24.685 1.00 68.56 90 PRO A C 1
ATOM 725 O O . PRO A 1 90 ? -7.487 -12.788 25.896 1.00 68.56 90 PRO A O 1
ATOM 728 N N . ARG A 1 91 ? -6.644 -12.261 23.887 1.00 66.12 91 ARG A N 1
ATOM 729 C CA . ARG A 1 91 ? -5.300 -11.872 24.346 1.00 66.12 91 ARG A CA 1
ATOM 730 C C . ARG A 1 91 ? -5.262 -10.515 25.049 1.00 66.12 91 ARG A C 1
ATOM 732 O O . ARG A 1 91 ? -4.423 -10.317 25.926 1.00 66.12 91 ARG A O 1
ATOM 739 N N . ASP A 1 92 ? -6.184 -9.623 24.702 1.00 66.25 92 ASP A N 1
ATOM 740 C CA . ASP A 1 92 ? -6.305 -8.272 25.263 1.00 66.25 92 ASP A CA 1
ATOM 741 C C . ASP A 1 92 ? -7.270 -8.222 26.460 1.00 66.25 92 ASP A C 1
ATOM 743 O O . ASP A 1 92 ? -7.541 -7.159 27.030 1.00 66.25 92 ASP A O 1
ATOM 747 N N . SER A 1 93 ? -7.807 -9.376 26.860 1.00 67.31 93 SER A N 1
ATOM 748 C CA . SER A 1 93 ? -8.649 -9.507 28.041 1.00 67.31 93 SER A CA 1
ATOM 749 C C . SER A 1 93 ? -7.816 -9.348 29.328 1.00 67.31 93 SER A C 1
ATOM 751 O O . SER A 1 93 ? -6.739 -9.939 29.456 1.00 67.31 93 SER A O 1
ATOM 753 N N . PRO A 1 94 ? -8.313 -8.599 30.334 1.00 68.44 94 PRO A N 1
ATOM 754 C CA . PRO A 1 94 ? -7.671 -8.528 31.648 1.00 68.44 94 PRO A CA 1
ATOM 755 C C . PRO A 1 94 ? -7.738 -9.867 32.401 1.00 68.44 94 PRO A C 1
ATOM 757 O O . PRO A 1 94 ? -6.959 -10.097 33.323 1.00 68.44 94 PRO A O 1
ATOM 760 N N . VAL A 1 95 ? -8.652 -10.753 31.999 1.00 66.38 95 VAL A N 1
ATOM 761 C CA . VAL A 1 95 ? -8.823 -12.100 32.536 1.00 66.38 95 VAL A CA 1
ATOM 762 C C . VAL A 1 95 ? -7.949 -13.049 31.725 1.00 66.38 95 VAL A C 1
ATOM 764 O O . VAL A 1 95 ? -8.277 -13.396 30.589 1.00 66.38 95 VAL A O 1
ATOM 767 N N . LYS A 1 96 ? -6.817 -13.448 32.305 1.00 70.81 96 LYS A N 1
ATOM 768 C CA . LYS A 1 96 ? -5.823 -14.310 31.644 1.00 70.81 96 LYS A CA 1
ATOM 769 C C . LYS A 1 96 ? -5.942 -15.774 32.058 1.00 70.81 96 LYS A C 1
ATOM 771 O O . LYS A 1 96 ? -5.415 -16.644 31.371 1.00 70.81 96 LYS A O 1
ATOM 776 N N . THR A 1 97 ? -6.623 -16.052 33.169 1.00 75.81 97 THR A N 1
ATOM 777 C CA . THR A 1 97 ? -6.776 -17.405 33.717 1.00 75.81 97 THR A CA 1
ATOM 778 C C . THR A 1 97 ? -8.243 -17.806 33.851 1.00 75.81 97 THR A C 1
ATOM 780 O O . THR A 1 97 ? -9.131 -16.967 34.017 1.00 75.81 97 THR A O 1
A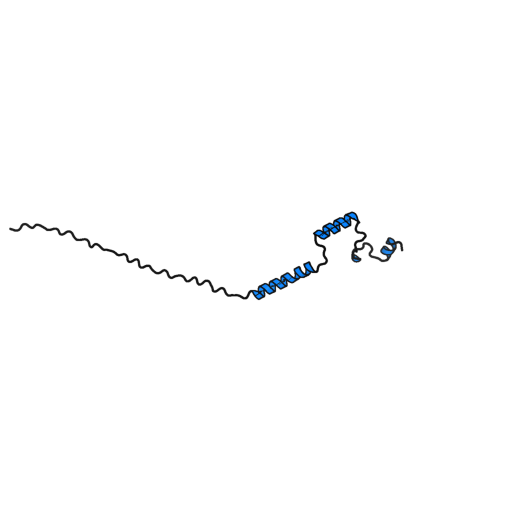TOM 783 N N . LEU A 1 98 ? -8.505 -19.116 33.796 1.00 71.88 98 LEU A N 1
ATOM 784 C CA . LEU A 1 98 ? -9.846 -19.683 33.990 1.00 71.88 98 LEU A CA 1
ATOM 785 C C . LEU A 1 98 ? -10.418 -19.357 35.378 1.00 71.88 98 LEU A C 1
ATOM 787 O O . LEU A 1 98 ? -11.620 -19.148 35.513 1.00 71.88 98 LEU A O 1
ATOM 791 N N . GLU A 1 99 ? -9.560 -19.259 36.392 1.00 73.31 99 GLU A N 1
ATOM 792 C CA . GLU A 1 99 ? -9.941 -18.891 37.760 1.00 73.31 99 GLU A CA 1
ATOM 793 C C . GLU A 1 99 ? -10.379 -17.427 37.859 1.00 73.31 99 GLU A C 1
ATOM 795 O O . GLU A 1 99 ? -11.410 -17.134 38.457 1.00 73.31 99 GLU A O 1
ATOM 800 N N . GLN A 1 100 ? -9.658 -16.511 37.203 1.00 75.00 100 GLN A N 1
ATOM 801 C CA . GLN A 1 100 ? -10.058 -15.103 37.111 1.00 75.00 100 GLN A CA 1
ATOM 802 C C . GLN A 1 100 ? -11.383 -14.941 36.359 1.00 75.00 100 GLN A C 1
ATOM 804 O O . GLN A 1 100 ? -12.164 -14.045 36.673 1.00 75.00 100 GLN A O 1
ATOM 809 N N . LYS A 1 101 ? -11.651 -15.817 35.382 1.00 73.06 101 LYS A N 1
ATOM 810 C CA . LYS A 1 101 ? -12.922 -15.827 34.656 1.00 73.06 101 LYS A CA 1
ATOM 811 C C . LYS A 1 101 ? -14.069 -16.272 35.557 1.00 73.06 101 LYS A C 1
ATOM 813 O O . LYS A 1 101 ? -15.064 -15.566 35.643 1.00 73.06 101 LYS A O 1
ATOM 818 N N . ARG A 1 102 ? -13.899 -17.383 36.277 1.00 73.00 102 ARG A N 1
ATOM 819 C CA . ARG A 1 102 ? -14.880 -17.881 37.257 1.00 73.00 102 ARG A CA 1
ATOM 820 C C . ARG A 1 102 ? -15.179 -16.865 38.358 1.00 73.00 102 ARG A C 1
ATOM 822 O O . ARG A 1 102 ? -16.339 -16.577 38.627 1.00 73.00 102 ARG A O 1
ATOM 829 N N . ALA A 1 103 ? -14.140 -16.236 38.911 1.00 76.12 103 ALA A N 1
ATOM 830 C CA . ALA A 1 103 ? -14.286 -15.207 39.938 1.00 76.12 103 ALA A CA 1
ATOM 831 C C . ALA A 1 103 ? -15.048 -13.961 39.449 1.00 76.12 103 ALA A C 1
ATOM 833 O O . ALA A 1 103 ? -15.772 -13.345 40.227 1.00 76.12 103 ALA A O 1
ATOM 834 N N . ARG A 1 104 ? -14.899 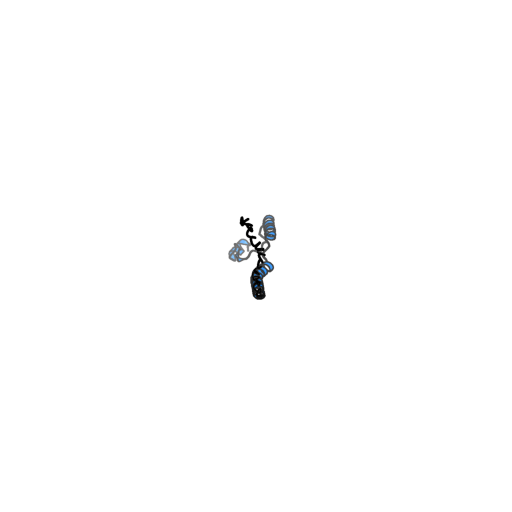-13.585 38.170 1.00 73.62 104 ARG A N 1
ATOM 835 C CA . ARG A 1 104 ? -15.635 -12.468 37.559 1.00 73.62 104 ARG A CA 1
ATOM 836 C C . ARG A 1 104 ? -17.077 -12.842 37.217 1.00 73.62 104 ARG A C 1
ATOM 838 O O . ARG A 1 104 ? -17.980 -12.056 37.481 1.00 73.62 104 ARG A O 1
ATOM 845 N N . ASP A 1 105 ? -17.271 -14.005 36.603 1.00 77.50 105 ASP A N 1
ATOM 846 C CA . ASP A 1 105 ? -18.566 -14.438 36.068 1.00 77.50 105 ASP A CA 1
ATOM 847 C C . ASP A 1 105 ? -19.461 -15.069 37.159 1.00 77.50 105 ASP A C 1
ATOM 849 O O . ASP A 1 105 ? -20.609 -15.421 36.891 1.00 77.50 105 ASP A O 1
ATOM 853 N N . GLY A 1 106 ? -18.955 -15.186 38.395 1.00 63.12 106 GLY A N 1
ATOM 854 C CA . GLY A 1 106 ? -19.709 -15.649 39.562 1.00 63.12 106 GLY A CA 1
ATOM 855 C C . GLY A 1 106 ? -20.104 -17.127 39.506 1.00 63.12 106 GLY A C 1
ATOM 856 O O . GLY A 1 106 ? -21.095 -17.500 40.132 1.00 63.12 106 GLY A O 1
ATOM 857 N N . GLN A 1 107 ? -19.358 -17.943 38.749 1.00 55.72 107 GLN A N 1
ATOM 858 C CA . GLN A 1 107 ? -19.566 -19.392 38.598 1.00 55.72 107 GLN A CA 1
ATOM 859 C C . GLN A 1 107 ? -18.469 -20.214 39.268 1.00 55.72 107 GLN A C 1
ATOM 861 O O . GLN A 1 107 ? -17.275 -19.905 39.045 1.00 55.72 107 GLN A O 1
#

Sequence (107 aa):
MQSTLYRRALPRLPRASTSTRVRLTTTPKRNYAAPAEEFTNRWPLMVAGALVFSVPVYYIMHSDKPSASEQAAIKEKRRKHGTEDEHRDPRDSPVKTLEQKRARDGQ

Solvent-accessible surface area (backbone atoms only — not comparable to full-atom values): 7316 Å² total; per-residue (Å²): 132,92,83,84,80,81,79,81,76,75,82,80,73,80,81,76,78,75,76,76,75,74,75,77,72,75,69,77,78,76,77,77,68,69,76,76,75,76,85,67,80,56,62,68,59,53,51,52,51,51,61,63,51,46,56,62,49,50,48,65,76,69,47,93,65,73,51,75,71,51,48,51,54,49,53,51,47,38,73,75,71,48,70,81,86,56,89,66,60,75,86,77,42,94,55,85,46,74,66,54,42,27,69,72,74,76,99